Protein AF-A0A1H9Z188-F1 (afdb_monomer)

pLDDT: mean 70.34, std 14.57, range [39.94, 88.5]

Organism: NCBI:txid1231

Secondary structure (DSSP, 8-state):
-------GGG-HHHHHHHHHHHTTS-SS---HHHHHHHHHTT-SSHHHHHHHHT-S-HHHHHHHH--SPP-PPP--------

Solvent-accessible surface area (backbone atoms only — not comparable to full-atom values): 5494 Å² total; per-residue (Å²): 135,86,80,81,78,77,65,82,83,73,49,62,68,61,53,54,54,56,59,35,42,77,66,66,78,38,98,68,91,78,51,74,65,54,52,55,20,56,67,45,52,73,52,93,45,68,70,60,38,23,61,77,66,66,48,94,51,62,66,62,44,51,76,72,30,53,83,62,81,78,85,79,76,76,80,76,86,67,78,80,88,130

Mean predicted aligned error: 12.92 Å

Sequence (82 aa):
MRKRAYTTAGTACGSFRRSNIERNQLHQRFTKHDLRAKCVSGAESLEHTRALLSHSDAHITEAIYRRKSGRVKPLNSKRGGE

Radius of gyration: 20.22 Å; Cα contacts (8 Å, |Δi|>4): 41; chains: 1; bounding box: 48×16×76 Å

Structure (mmCIF, N/CA/C/O backbone):
data_AF-A0A1H9Z188-F1
#
_entry.id   AF-A0A1H9Z188-F1
#
loop_
_atom_site.group_PDB
_atom_site.id
_atom_site.type_symbol
_atom_site.label_atom_id
_atom_site.label_alt_id
_atom_site.label_comp_id
_atom_site.label_asym_id
_atom_site.label_entity_id
_atom_site.label_seq_id
_atom_site.pdbx_PDB_ins_code
_atom_site.Cartn_x
_atom_site.Cartn_y
_atom_site.Cartn_z
_atom_site.occupancy
_atom_site.B_iso_or_equiv
_atom_site.auth_seq_id
_atom_site.auth_comp_id
_atom_site.auth_asym_id
_atom_site.auth_atom_id
_atom_site.pdbx_PDB_model_num
ATOM 1 N N . MET A 1 1 ? 14.631 -2.492 -39.116 1.00 40.22 1 MET A N 1
ATOM 2 C CA . MET A 1 1 ? 14.547 -2.833 -37.676 1.00 40.22 1 MET A CA 1
ATOM 3 C C . MET A 1 1 ? 14.401 -1.540 -36.867 1.00 40.22 1 MET A C 1
ATOM 5 O O . MET A 1 1 ? 15.382 -0.837 -36.670 1.00 40.22 1 MET A O 1
ATOM 9 N N . ARG A 1 2 ? 13.174 -1.133 -36.505 1.00 41.50 2 ARG A N 1
ATOM 10 C CA . ARG A 1 2 ? 12.920 0.143 -35.802 1.00 41.50 2 ARG A CA 1
ATOM 11 C C . ARG A 1 2 ? 13.083 -0.067 -34.293 1.00 41.50 2 ARG A C 1
ATOM 13 O O . ARG A 1 2 ? 12.235 -0.701 -33.673 1.00 41.50 2 ARG A O 1
ATOM 20 N N . LYS A 1 3 ? 14.174 0.432 -33.701 1.00 39.94 3 LYS A N 1
ATOM 21 C CA . LYS A 1 3 ? 14.349 0.434 -32.240 1.00 39.94 3 LYS A CA 1
ATOM 22 C C . LYS A 1 3 ? 13.322 1.395 -31.629 1.00 39.94 3 LYS A C 1
ATOM 24 O O . LYS A 1 3 ? 13.394 2.597 -31.860 1.00 39.94 3 LYS A O 1
ATOM 29 N N . ARG A 1 4 ? 12.357 0.868 -30.868 1.00 41.75 4 ARG A N 1
ATOM 30 C CA . ARG A 1 4 ? 11.476 1.676 -30.011 1.00 41.75 4 ARG A CA 1
ATOM 31 C C . ARG A 1 4 ? 12.339 2.329 -28.928 1.00 41.75 4 ARG A C 1
ATOM 33 O O . ARG A 1 4 ? 12.766 1.655 -27.995 1.00 41.75 4 ARG A O 1
ATOM 40 N N . ALA A 1 5 ? 12.605 3.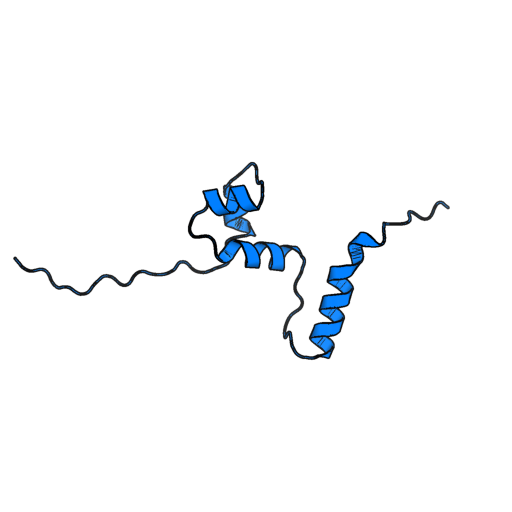624 -29.068 1.00 42.50 5 ALA A N 1
ATOM 41 C CA . ALA A 1 5 ? 13.158 4.448 -28.004 1.00 42.50 5 ALA A CA 1
ATOM 42 C C . ALA A 1 5 ? 12.085 4.605 -26.919 1.00 42.50 5 ALA A C 1
ATOM 44 O O . ALA A 1 5 ? 11.187 5.436 -27.033 1.00 42.50 5 ALA A O 1
ATOM 45 N N . TYR A 1 6 ? 12.121 3.758 -25.892 1.00 47.19 6 TYR A N 1
ATOM 46 C CA . TYR A 1 6 ? 11.331 4.011 -24.696 1.00 47.19 6 TYR A CA 1
ATOM 47 C C . TYR A 1 6 ? 11.970 5.192 -23.958 1.00 47.19 6 TYR A C 1
ATOM 49 O O . TYR A 1 6 ? 13.155 5.203 -23.634 1.00 47.19 6 TYR A O 1
ATOM 57 N N . THR A 1 7 ? 11.159 6.220 -23.764 1.00 44.91 7 THR A N 1
ATOM 58 C CA . THR A 1 7 ? 11.459 7.504 -23.133 1.00 44.91 7 THR A CA 1
ATOM 59 C C . THR A 1 7 ? 12.276 7.371 -21.840 1.00 44.91 7 THR A C 1
ATOM 61 O O . THR A 1 7 ? 11.903 6.636 -20.922 1.00 44.91 7 THR A O 1
ATOM 64 N N . THR A 1 8 ? 13.337 8.168 -21.727 1.00 51.53 8 THR A N 1
ATOM 65 C CA . THR A 1 8 ? 14.248 8.333 -20.575 1.00 51.53 8 THR A CA 1
ATOM 66 C C . THR A 1 8 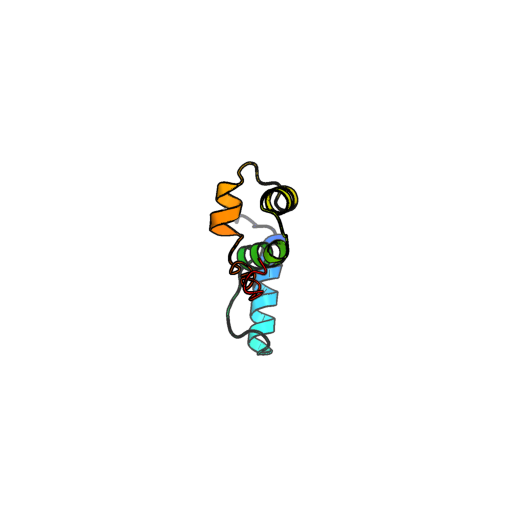? 13.574 8.753 -19.257 1.00 51.53 8 THR A C 1
ATOM 68 O O . THR A 1 8 ? 14.215 8.737 -18.211 1.00 51.53 8 THR A O 1
ATOM 71 N N . ALA A 1 9 ? 12.271 9.048 -19.249 1.00 40.97 9 ALA A N 1
ATOM 72 C CA . ALA A 1 9 ? 11.504 9.366 -18.040 1.00 40.97 9 ALA A CA 1
ATOM 73 C C . ALA A 1 9 ? 11.194 8.139 -17.144 1.00 40.97 9 ALA A C 1
ATOM 75 O O . ALA A 1 9 ? 10.796 8.279 -15.985 1.00 40.97 9 ALA A O 1
ATOM 76 N N . GLY A 1 10 ? 11.377 6.910 -17.646 1.00 48.22 10 GLY A N 1
ATOM 77 C CA . GLY A 1 10 ? 11.038 5.683 -16.913 1.00 48.22 10 GLY A CA 1
ATOM 78 C C . GLY A 1 10 ? 12.046 5.248 -15.836 1.00 48.22 10 GLY A C 1
ATOM 79 O O . GLY A 1 10 ? 11.658 4.573 -14.877 1.00 48.22 10 GLY A O 1
ATOM 80 N N . THR A 1 11 ? 13.318 5.638 -15.956 1.00 56.12 11 THR A N 1
ATOM 81 C CA . THR A 1 11 ? 14.459 5.002 -15.263 1.00 56.12 11 THR A CA 1
ATOM 82 C C . THR A 1 11 ? 14.870 5.628 -13.930 1.00 56.12 11 THR A C 1
ATOM 84 O O . THR A 1 11 ? 15.591 4.976 -13.175 1.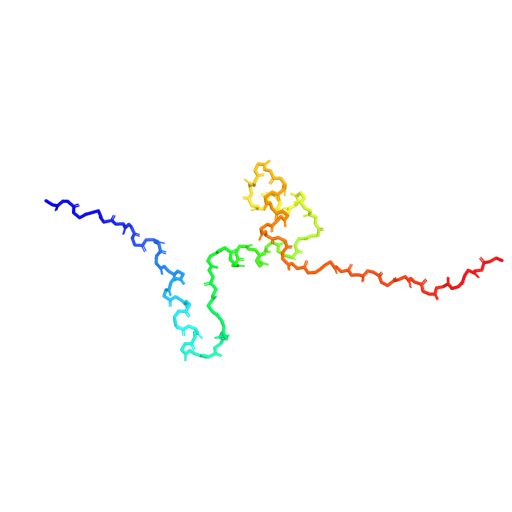00 56.12 11 THR A O 1
ATOM 87 N N . ALA A 1 12 ? 14.379 6.819 -13.569 1.00 53.69 12 ALA A N 1
ATOM 88 C CA . ALA A 1 12 ? 14.821 7.533 -12.359 1.00 53.69 12 ALA A CA 1
ATOM 89 C C . ALA A 1 12 ? 14.688 6.702 -11.060 1.00 53.69 12 ALA A C 1
ATOM 91 O O . ALA A 1 12 ? 15.606 6.649 -10.242 1.00 53.69 12 ALA A O 1
ATOM 92 N N . CYS A 1 13 ? 13.586 5.958 -10.905 1.00 53.41 13 CYS A N 1
ATOM 93 C CA . CYS A 1 13 ? 13.369 5.086 -9.741 1.00 53.41 13 CYS A CA 1
ATOM 94 C C . CYS A 1 13 ? 14.314 3.869 -9.715 1.00 53.41 13 CYS A C 1
ATOM 96 O O . CYS A 1 13 ? 14.643 3.358 -8.644 1.00 53.41 13 CYS A O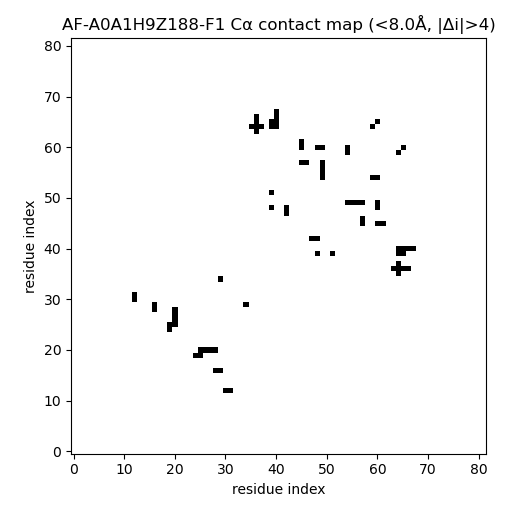 1
ATOM 98 N N . GLY A 1 14 ? 14.751 3.386 -10.882 1.00 59.78 14 GLY A N 1
ATOM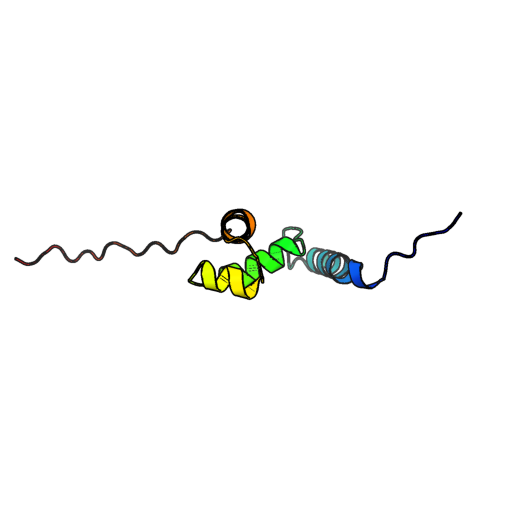 99 C CA . GLY A 1 14 ? 15.679 2.261 -10.982 1.00 59.78 14 GLY A CA 1
ATOM 100 C C . GLY A 1 14 ? 17.077 2.637 -10.497 1.00 59.78 14 GLY A C 1
ATOM 101 O O . GLY A 1 14 ? 17.670 1.889 -9.717 1.00 59.78 14 GLY A O 1
ATOM 102 N N . SER A 1 15 ? 17.551 3.813 -10.911 1.00 60.44 15 SER A N 1
ATOM 103 C CA . SER A 1 15 ? 18.875 4.340 -10.574 1.00 60.44 15 SER A CA 1
ATOM 104 C C . SER A 1 15 ? 18.984 4.751 -9.101 1.00 60.44 15 SER A C 1
ATOM 106 O O . SER A 1 15 ? 19.943 4.368 -8.434 1.00 60.44 15 SER A O 1
ATOM 108 N N . PHE A 1 16 ? 17.975 5.444 -8.553 1.00 58.81 16 PHE A N 1
ATOM 109 C CA . PHE A 1 16 ? 17.972 5.874 -7.145 1.00 58.81 16 PHE A CA 1
ATOM 110 C C . PHE A 1 16 ? 18.026 4.692 -6.168 1.00 58.81 16 PHE A C 1
ATOM 112 O O . PHE A 1 16 ? 18.798 4.696 -5.211 1.00 58.81 16 PHE A O 1
ATOM 119 N N . ARG A 1 17 ? 17.260 3.631 -6.441 1.00 65.00 17 ARG A N 1
ATOM 120 C CA . ARG A 1 17 ? 17.269 2.403 -5.636 1.00 65.00 17 ARG A CA 1
ATOM 121 C C . ARG A 1 17 ? 18.647 1.740 -5.594 1.00 65.00 17 ARG A C 1
ATOM 123 O O . ARG A 1 17 ? 19.076 1.312 -4.530 1.00 65.00 17 ARG A O 1
ATOM 130 N N . ARG A 1 18 ? 19.320 1.633 -6.744 1.00 60.94 18 ARG A N 1
ATOM 131 C CA . ARG A 1 18 ? 20.640 0.988 -6.847 1.00 60.94 18 ARG A CA 1
ATOM 132 C C . ARG A 1 18 ? 21.674 1.757 -6.011 1.00 60.94 18 ARG A C 1
ATOM 134 O O . ARG A 1 18 ? 22.312 1.177 -5.144 1.00 60.94 18 ARG A O 1
ATOM 141 N N . SER A 1 19 ? 21.661 3.079 -6.158 1.00 62.44 19 SER A N 1
ATOM 142 C CA . SER A 1 19 ? 22.490 4.037 -5.421 1.00 62.44 19 SER A CA 1
ATOM 143 C C . SER A 1 19 ? 22.316 3.991 -3.885 1.00 62.44 19 SER A C 1
ATOM 145 O O . SER A 1 19 ? 23.280 4.194 -3.149 1.00 62.44 19 SER A O 1
ATOM 147 N N . ASN A 1 20 ? 21.110 3.712 -3.372 1.00 62.84 20 ASN A N 1
ATOM 148 C CA . ASN A 1 20 ? 20.837 3.685 -1.924 1.00 62.84 20 ASN A CA 1
ATOM 149 C C . ASN A 1 20 ? 21.117 2.328 -1.254 1.00 62.84 20 ASN A C 1
ATOM 151 O O . ASN A 1 20 ? 21.425 2.295 -0.064 1.00 62.84 20 ASN A O 1
ATOM 155 N N . ILE A 1 21 ? 21.0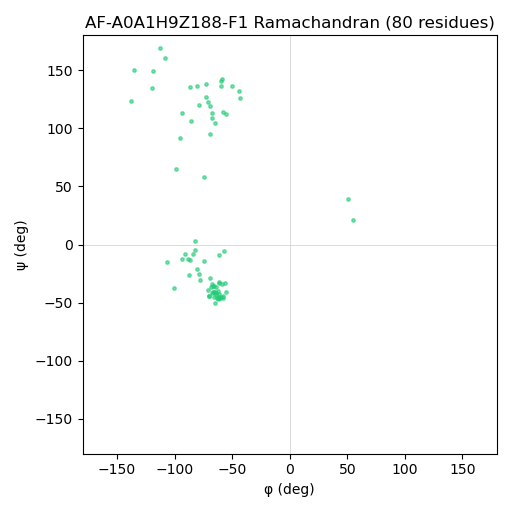44 1.222 -2.005 1.00 66.12 21 ILE A N 1
ATOM 156 C CA . ILE A 1 21 ? 21.507 -0.092 -1.524 1.00 66.12 21 ILE A CA 1
ATOM 157 C C . ILE A 1 21 ? 23.029 -0.075 -1.371 1.00 66.12 21 ILE A C 1
ATOM 159 O O . ILE A 1 21 ? 23.546 -0.533 -0.361 1.00 66.12 21 ILE A O 1
ATOM 163 N N . GLU A 1 22 ? 23.742 0.524 -2.326 1.00 63.16 22 GLU A N 1
ATOM 164 C CA . GLU A 1 22 ? 25.200 0.705 -2.253 1.00 63.16 22 GLU A CA 1
ATOM 165 C C . GLU A 1 22 ? 25.619 1.575 -1.058 1.00 63.16 22 GLU A C 1
ATOM 167 O O . GLU A 1 22 ? 26.652 1.334 -0.444 1.00 63.16 22 GLU A O 1
ATOM 172 N N . ARG A 1 23 ? 24.784 2.549 -0.675 1.00 71.50 23 ARG A N 1
ATOM 173 C CA . ARG A 1 23 ? 24.977 3.387 0.523 1.00 71.50 23 ARG A CA 1
ATOM 174 C C . ARG A 1 23 ? 24.498 2.728 1.823 1.00 71.50 23 ARG A C 1
ATOM 176 O O . ARG A 1 23 ? 24.531 3.373 2.865 1.00 71.50 23 ARG A O 1
ATOM 183 N N . ASN A 1 24 ? 24.031 1.478 1.761 1.00 65.50 24 ASN A N 1
ATOM 184 C CA . ASN A 1 24 ? 23.495 0.684 2.872 1.00 65.50 24 ASN A CA 1
ATOM 185 C C . ASN A 1 24 ? 22.340 1.352 3.651 1.00 65.50 24 ASN A C 1
ATOM 187 O O . ASN A 1 24 ? 22.053 0.998 4.789 1.00 65.50 24 ASN A O 1
ATOM 191 N N . GLN A 1 25 ? 21.656 2.320 3.034 1.00 72.81 25 GLN A N 1
ATOM 192 C CA . GLN A 1 25 ? 20.514 3.026 3.632 1.00 72.81 25 GLN A CA 1
ATOM 193 C C . GLN A 1 25 ? 19.202 2.248 3.456 1.00 72.81 25 GLN A C 1
ATOM 195 O O . GLN A 1 25 ? 18.167 2.619 4.005 1.00 72.81 25 GLN A O 1
ATOM 200 N N . LEU A 1 26 ? 19.231 1.170 2.669 1.00 73.94 26 LEU A N 1
ATOM 201 C CA . LEU A 1 26 ? 18.083 0.330 2.366 1.00 73.94 26 LEU A CA 1
ATOM 202 C C . LEU A 1 26 ? 18.486 -1.141 2.407 1.00 73.94 26 LEU A C 1
ATOM 204 O O . LEU A 1 26 ? 19.329 -1.579 1.629 1.00 73.94 26 LEU A O 1
ATOM 208 N N . HIS A 1 27 ? 17.797 -1.921 3.238 1.00 74.88 27 HIS A N 1
ATOM 209 C CA . HIS A 1 27 ? 17.982 -3.373 3.303 1.00 74.88 27 HIS A CA 1
ATOM 210 C C . HIS A 1 27 ? 17.233 -4.125 2.192 1.00 74.88 27 HIS A C 1
ATOM 212 O O . HIS A 1 27 ? 17.573 -5.261 1.872 1.00 74.88 27 HIS A O 1
ATOM 218 N N . GLN A 1 28 ? 16.206 -3.511 1.591 1.00 77.69 28 GLN A N 1
ATOM 219 C CA . GLN A 1 28 ? 15.379 -4.137 0.558 1.00 77.69 28 GLN A CA 1
ATOM 220 C C . GLN A 1 28 ? 15.114 -3.207 -0.625 1.00 77.69 28 GLN A C 1
ATOM 222 O O . GLN A 1 28 ? 15.028 -1.983 -0.505 1.00 77.69 28 GLN A O 1
ATOM 227 N N . ARG A 1 29 ? 14.952 -3.822 -1.800 1.00 79.25 29 ARG A N 1
ATOM 228 C CA . ARG A 1 29 ? 14.563 -3.139 -3.037 1.00 79.25 29 ARG A CA 1
ATOM 229 C C . ARG A 1 29 ? 13.090 -2.745 -2.952 1.00 79.25 29 ARG A C 1
ATOM 231 O O . ARG A 1 29 ? 12.248 -3.612 -2.769 1.00 79.25 29 ARG A O 1
ATOM 238 N N . PHE A 1 30 ? 12.782 -1.474 -3.193 1.00 79.44 30 PHE A N 1
ATOM 239 C CA . PHE A 1 30 ? 11.403 -1.000 -3.333 1.00 79.44 30 PHE A CA 1
ATOM 240 C C . PHE A 1 30 ? 11.068 -0.632 -4.784 1.00 79.44 30 PHE A C 1
ATOM 242 O O . PHE A 1 30 ? 11.946 -0.402 -5.622 1.00 79.44 30 PHE A O 1
ATOM 249 N N . THR A 1 31 ? 9.779 -0.574 -5.090 1.00 83.44 31 THR A N 1
ATOM 250 C CA . THR A 1 31 ? 9.236 -0.158 -6.385 1.00 83.44 31 THR A CA 1
ATOM 251 C C . THR A 1 31 ? 8.476 1.166 -6.267 1.00 83.44 31 THR A C 1
ATOM 253 O O . THR A 1 31 ? 8.165 1.635 -5.171 1.00 83.44 31 THR A O 1
ATOM 256 N N . LYS A 1 32 ? 8.117 1.771 -7.410 1.00 81.25 32 LYS A N 1
ATOM 257 C CA . LYS A 1 32 ? 7.242 2.960 -7.440 1.00 81.25 32 LYS A CA 1
ATOM 258 C C . LYS A 1 32 ? 5.901 2.707 -6.734 1.00 81.25 32 LYS A C 1
ATOM 260 O O . LYS A 1 32 ? 5.355 3.617 -6.119 1.00 81.25 32 LYS A O 1
ATOM 265 N N . HIS A 1 33 ? 5.390 1.476 -6.801 1.00 84.50 33 HIS A N 1
ATOM 266 C CA . HIS A 1 33 ? 4.136 1.093 -6.155 1.00 84.50 33 HIS A CA 1
ATOM 267 C C . HIS A 1 33 ? 4.255 1.103 -4.630 1.00 84.50 33 HIS A C 1
ATOM 269 O O . HIS A 1 33 ? 3.331 1.546 -3.955 1.00 84.50 33 HIS A O 1
ATOM 275 N N . ASP A 1 34 ? 5.406 0.697 -4.094 1.00 82.94 34 ASP A N 1
ATOM 276 C CA . ASP A 1 34 ? 5.643 0.678 -2.648 1.00 82.94 34 ASP A CA 1
ATOM 277 C C . ASP A 1 34 ? 5.770 2.093 -2.084 1.00 82.94 34 ASP A C 1
ATOM 279 O O . ASP A 1 34 ? 5.218 2.384 -1.025 1.00 82.94 34 ASP A O 1
ATOM 283 N N . LEU A 1 35 ? 6.424 2.997 -2.823 1.00 82.62 35 LEU A N 1
ATOM 284 C CA . LEU A 1 35 ? 6.455 4.418 -2.472 1.00 82.62 35 LEU A CA 1
ATOM 285 C C . LEU A 1 35 ? 5.050 5.024 -2.485 1.00 82.62 35 LEU A C 1
ATOM 287 O O . LEU A 1 35 ? 4.659 5.671 -1.517 1.00 82.62 35 LEU A O 1
ATOM 291 N N . ARG A 1 36 ? 4.265 4.758 -3.538 1.00 84.50 36 ARG A N 1
ATOM 292 C CA . ARG A 1 36 ? 2.874 5.221 -3.636 1.00 84.50 36 ARG A CA 1
ATOM 293 C C . ARG A 1 36 ? 2.047 4.711 -2.451 1.00 84.50 36 ARG A C 1
ATOM 295 O O . ARG A 1 36 ? 1.386 5.510 -1.804 1.00 84.50 36 ARG A O 1
ATOM 302 N N . ALA A 1 37 ? 2.152 3.430 -2.093 1.00 85.56 37 ALA A N 1
ATOM 303 C CA . ALA A 1 37 ? 1.482 2.874 -0.912 1.00 85.56 37 ALA A CA 1
ATOM 304 C C . ALA A 1 37 ? 1.957 3.522 0.398 1.00 85.56 37 ALA A C 1
ATOM 306 O O . ALA A 1 37 ? 1.147 3.835 1.271 1.00 85.56 37 ALA A O 1
ATOM 307 N N . LYS A 1 38 ? 3.261 3.787 0.535 1.00 85.12 38 LYS A N 1
ATOM 308 C CA . LYS A 1 38 ? 3.812 4.424 1.733 1.00 85.12 38 LYS A CA 1
ATOM 309 C C . LYS A 1 38 ? 3.283 5.844 1.924 1.00 85.12 38 LYS A C 1
ATOM 311 O O . LYS A 1 38 ? 2.902 6.174 3.046 1.00 85.12 38 LYS A O 1
ATOM 316 N N . CYS A 1 39 ? 3.207 6.642 0.858 1.00 83.88 39 CYS A N 1
ATOM 317 C CA . CYS A 1 39 ? 2.675 8.005 0.912 1.00 83.88 39 CYS A CA 1
ATOM 318 C C . CYS A 1 39 ? 1.239 8.036 1.442 1.00 83.88 39 CYS A C 1
ATOM 320 O O . CYS A 1 39 ? 0.929 8.850 2.307 1.00 83.88 39 CYS A O 1
ATOM 322 N N . VAL A 1 40 ? 0.378 7.125 0.979 1.00 85.56 40 VAL A N 1
ATOM 323 C CA . VAL A 1 40 ? -1.042 7.158 1.368 1.00 85.56 40 VAL A CA 1
ATOM 324 C C . VAL A 1 40 ? -1.337 6.387 2.654 1.00 85.56 40 VAL A C 1
ATOM 326 O O . VAL A 1 40 ? -2.368 6.599 3.279 1.00 85.56 40 VAL A O 1
ATOM 329 N N . SER A 1 41 ? -0.395 5.580 3.150 1.00 76.38 41 SER A N 1
ATOM 330 C CA . SER A 1 41 ? -0.524 4.892 4.445 1.00 76.38 41 SER A CA 1
ATOM 331 C C . SER A 1 41 ? -0.651 5.819 5.671 1.00 76.38 41 SER A C 1
ATOM 333 O O . SER A 1 41 ? -0.892 5.340 6.782 1.00 76.38 41 SER A O 1
ATOM 335 N N . GLY A 1 42 ? -0.445 7.129 5.498 1.00 75.31 42 GLY A N 1
ATOM 336 C CA . GLY A 1 42 ? -0.657 8.148 6.529 1.00 75.31 42 GLY A CA 1
ATOM 337 C C . GLY A 1 42 ? -2.087 8.692 6.608 1.00 75.31 42 GLY A C 1
ATOM 338 O O . GLY A 1 42 ? -2.411 9.338 7.598 1.00 75.31 42 GLY A O 1
ATOM 339 N N . ALA A 1 43 ? -2.931 8.434 5.606 1.00 79.88 43 ALA A N 1
ATOM 340 C CA . ALA A 1 43 ? -4.307 8.919 5.562 1.00 79.88 43 ALA A CA 1
ATOM 341 C C . ALA A 1 43 ? -5.212 8.173 6.560 1.00 79.88 43 ALA A C 1
ATOM 343 O O . ALA A 1 43 ? -5.140 6.950 6.688 1.00 79.88 43 ALA A O 1
ATOM 344 N N . GLU A 1 44 ? -6.091 8.904 7.249 1.00 77.00 44 GLU A N 1
ATOM 345 C CA . GLU A 1 44 ? -6.993 8.326 8.259 1.00 77.00 44 GLU A CA 1
ATOM 346 C C . GLU A 1 44 ? -8.197 7.596 7.644 1.00 77.00 44 GLU A C 1
ATOM 348 O O . GLU A 1 44 ? -8.673 6.608 8.203 1.00 77.00 44 GLU A O 1
ATOM 353 N N . SER A 1 45 ? -8.663 8.045 6.474 1.00 82.81 45 SER A N 1
ATOM 354 C CA . SER A 1 45 ? -9.857 7.520 5.803 1.00 82.81 45 SER A CA 1
ATOM 355 C C . SER A 1 45 ? -9.554 6.921 4.426 1.00 82.81 45 SER A C 1
ATOM 357 O O . SER A 1 45 ? -8.653 7.363 3.701 1.00 82.81 45 SER A O 1
ATOM 359 N N . LEU A 1 46 ? -10.354 5.920 4.050 1.00 82.94 46 LEU A N 1
ATOM 360 C CA . LEU A 1 46 ? -10.284 5.256 2.751 1.00 82.94 46 LEU A CA 1
ATOM 361 C C . LEU A 1 46 ? -10.678 6.210 1.616 1.00 82.94 46 LEU A C 1
ATOM 363 O O . LEU A 1 46 ? -9.983 6.260 0.606 1.00 82.94 46 LEU A O 1
ATOM 367 N N . GLU A 1 47 ? -11.707 7.038 1.802 1.00 83.69 47 GLU A N 1
ATOM 368 C CA . GLU A 1 47 ? -12.126 8.012 0.782 1.00 83.69 47 GLU A CA 1
ATOM 369 C C . GLU A 1 47 ? -11.069 9.098 0.547 1.00 83.69 47 GLU A C 1
ATOM 371 O O . GLU A 1 47 ? -10.808 9.488 -0.589 1.00 83.69 47 GLU A O 1
ATOM 376 N N . HIS A 1 48 ? -10.368 9.526 1.603 1.00 84.81 48 HIS A N 1
ATOM 377 C CA . HIS A 1 48 ? -9.242 10.454 1.460 1.00 84.81 48 HIS A CA 1
ATOM 378 C C . HIS A 1 48 ? -8.092 9.818 0.664 1.00 84.81 48 HIS A C 1
ATOM 380 O O . HIS A 1 48 ? -7.511 10.436 -0.227 1.00 84.81 48 HIS A O 1
ATOM 386 N N . THR A 1 49 ? -7.812 8.543 0.942 1.00 85.00 49 THR A N 1
ATOM 387 C CA . THR A 1 49 ? -6.808 7.743 0.225 1.00 85.00 49 THR A CA 1
ATOM 388 C C . THR A 1 49 ? -7.171 7.603 -1.258 1.00 85.00 49 THR A C 1
ATOM 390 O O . THR A 1 49 ? -6.327 7.803 -2.131 1.00 85.00 49 THR A O 1
ATOM 393 N N . ARG A 1 50 ? -8.442 7.309 -1.555 1.00 86.00 50 ARG A N 1
ATOM 394 C CA . ARG A 1 50 ? -8.985 7.207 -2.915 1.00 86.00 50 ARG A CA 1
ATOM 395 C C . ARG A 1 50 ? -8.846 8.523 -3.679 1.00 86.00 50 ARG A C 1
ATOM 397 O O . ARG A 1 50 ? -8.388 8.500 -4.821 1.00 86.00 50 ARG A O 1
ATOM 404 N N . ALA A 1 51 ? -9.187 9.647 -3.047 1.00 86.06 51 ALA A N 1
ATOM 405 C CA . ALA A 1 51 ? -9.068 10.975 -3.643 1.00 86.06 51 ALA A CA 1
ATOM 406 C C . ALA A 1 51 ? -7.610 11.319 -3.993 1.00 86.06 51 ALA A C 1
ATOM 408 O O . ALA A 1 51 ? -7.332 11.728 -5.120 1.00 86.06 51 ALA A O 1
ATOM 409 N N . LEU A 1 52 ? -6.666 11.060 -3.078 1.00 86.00 52 LEU A N 1
ATOM 410 C CA . LEU A 1 52 ? -5.228 11.279 -3.298 1.00 86.00 52 LEU A CA 1
ATOM 411 C C . LEU A 1 52 ? -4.655 10.436 -4.444 1.00 86.00 52 LEU A C 1
ATOM 413 O O . LEU A 1 52 ? -3.727 10.862 -5.129 1.00 86.00 52 LEU A O 1
ATOM 417 N N . LEU A 1 53 ? -5.187 9.230 -4.645 1.00 85.62 53 LEU A N 1
ATOM 418 C CA . LEU A 1 53 ? -4.760 8.329 -5.716 1.00 85.62 53 LEU A CA 1
ATOM 419 C C . LEU A 1 53 ? -5.550 8.505 -7.017 1.00 85.62 53 LEU A C 1
ATOM 421 O O . LEU A 1 53 ? -5.177 7.898 -8.026 1.00 85.62 53 LEU A O 1
ATOM 425 N N . SER A 1 54 ? -6.615 9.312 -6.986 1.00 88.50 54 SER A N 1
ATOM 426 C CA . SER A 1 54 ? -7.599 9.475 -8.060 1.00 88.50 54 SER A CA 1
ATOM 427 C C . SER A 1 54 ? -8.153 8.136 -8.558 1.00 88.50 54 SER A C 1
ATOM 429 O O . SER A 1 54 ? -8.326 7.924 -9.757 1.00 88.50 54 SER A O 1
ATOM 431 N N . HIS A 1 55 ? -8.388 7.196 -7.641 1.00 88.19 55 HIS A N 1
ATOM 432 C CA . HIS A 1 55 ? -8.955 5.899 -7.996 1.00 88.19 55 HIS A CA 1
ATOM 433 C C . HIS A 1 55 ? -10.474 5.988 -8.154 1.00 88.19 55 HIS A C 1
ATOM 435 O O . HIS A 1 55 ? -11.181 6.565 -7.324 1.00 88.19 55 HIS A O 1
ATOM 441 N N . SER A 1 56 ? -10.983 5.358 -9.210 1.00 87.44 56 SER A N 1
ATOM 442 C CA . SER A 1 56 ? -12.420 5.195 -9.423 1.00 87.44 56 SER A CA 1
ATOM 443 C C . SER A 1 56 ? -13.045 4.271 -8.381 1.00 87.44 56 SER A C 1
ATOM 445 O O . SER A 1 56 ? -14.165 4.537 -7.959 1.00 87.44 56 SER A O 1
ATOM 447 N N . ASP A 1 57 ? -12.314 3.252 -7.920 1.00 83.44 57 ASP A N 1
ATOM 448 C CA . ASP A 1 57 ? -12.786 2.251 -6.961 1.00 83.44 57 ASP A CA 1
ATOM 449 C C . ASP A 1 57 ? -11.953 2.247 -5.660 1.00 83.44 57 ASP A C 1
ATOM 451 O O . ASP A 1 57 ? -10.714 2.280 -5.651 1.00 83.44 57 ASP A O 1
ATOM 455 N N . ALA A 1 58 ? -12.671 2.198 -4.542 1.00 81.00 58 ALA A N 1
ATOM 456 C CA . ALA A 1 58 ? -12.176 2.073 -3.181 1.00 81.00 58 ALA A CA 1
ATOM 457 C C . ALA A 1 58 ? -11.510 0.709 -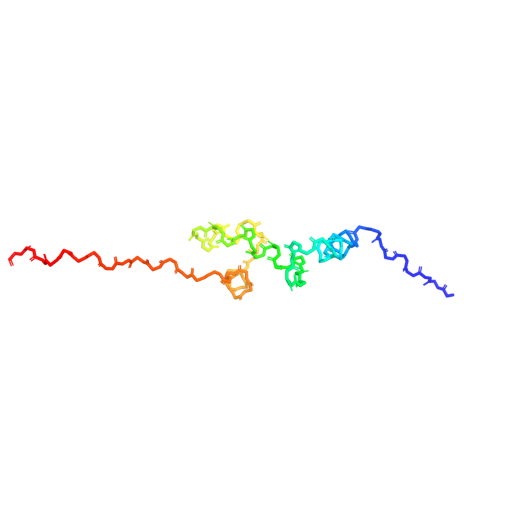2.901 1.00 81.00 58 ALA A C 1
ATOM 459 O O . ALA A 1 58 ? -10.492 0.657 -2.204 1.00 81.00 58 ALA A O 1
ATOM 460 N N . HIS A 1 59 ? -12.011 -0.382 -3.485 1.00 82.88 59 HIS A N 1
ATOM 461 C CA . HIS A 1 59 ? -11.554 -1.746 -3.196 1.00 82.88 59 HIS A CA 1
ATOM 462 C C . HIS A 1 59 ? -10.099 -1.986 -3.612 1.00 82.88 59 HIS A C 1
ATOM 464 O O . HIS A 1 59 ? -9.312 -2.570 -2.866 1.00 82.88 59 HIS A O 1
ATOM 470 N N . ILE A 1 60 ? -9.699 -1.462 -4.775 1.00 83.06 60 ILE A N 1
ATOM 471 C CA . ILE A 1 60 ? -8.315 -1.550 -5.272 1.00 83.06 60 ILE A CA 1
ATOM 472 C C . ILE A 1 60 ? -7.362 -0.795 -4.334 1.00 83.06 60 ILE A C 1
ATOM 474 O O . ILE A 1 60 ? -6.231 -1.219 -4.078 1.00 83.06 60 ILE A O 1
ATOM 478 N N . THR A 1 61 ? -7.833 0.329 -3.797 1.00 84.50 61 THR A N 1
ATOM 479 C CA . THR A 1 61 ? -7.078 1.162 -2.862 1.00 84.50 61 THR A CA 1
ATOM 480 C C . THR A 1 61 ? -6.827 0.431 -1.546 1.00 84.50 61 THR A C 1
ATOM 482 O O . THR A 1 61 ? -5.698 0.417 -1.051 1.00 84.50 61 THR A O 1
ATOM 485 N N . GLU A 1 62 ? -7.857 -0.215 -1.006 1.00 81.94 62 GLU A N 1
ATOM 486 C CA . GLU A 1 62 ? -7.759 -0.992 0.225 1.00 81.94 62 GLU A CA 1
ATOM 487 C C . GLU A 1 62 ? -6.832 -2.200 0.073 1.00 81.94 62 GLU A C 1
ATOM 489 O O . GLU A 1 62 ? -5.893 -2.345 0.855 1.00 81.94 62 GLU A O 1
ATOM 494 N N . ALA A 1 63 ? -7.026 -3.005 -0.974 1.00 81.19 63 ALA A N 1
ATOM 495 C CA . ALA A 1 63 ? -6.271 -4.238 -1.175 1.00 81.19 63 ALA A CA 1
ATOM 496 C C . ALA A 1 63 ? -4.772 -4.003 -1.442 1.00 81.19 63 ALA A C 1
ATOM 498 O O . ALA A 1 63 ? -3.923 -4.741 -0.943 1.00 81.19 63 ALA A O 1
ATOM 499 N N . ILE A 1 64 ? -4.424 -2.988 -2.243 1.00 80.06 64 ILE A N 1
ATOM 500 C CA . ILE A 1 64 ? -3.054 -2.829 -2.763 1.00 80.06 64 ILE A CA 1
ATOM 501 C C . ILE A 1 64 ? -2.248 -1.788 -1.974 1.00 80.06 64 ILE A C 1
ATOM 503 O O . ILE A 1 64 ? -1.038 -1.960 -1.762 1.00 80.06 64 ILE A O 1
ATOM 507 N N . TYR A 1 65 ? -2.897 -0.700 -1.545 1.00 78.88 65 TYR A N 1
ATOM 508 C CA . TYR A 1 65 ? -2.209 0.496 -1.048 1.00 78.88 65 TYR A CA 1
ATOM 509 C C . TYR A 1 65 ? -2.299 0.686 0.472 1.00 78.88 65 TYR A C 1
ATOM 511 O O . TYR A 1 65 ? -1.478 1.415 1.033 1.00 78.88 65 TYR A O 1
ATOM 519 N N . ARG A 1 66 ? -3.200 -0.013 1.174 1.00 73.50 66 ARG A N 1
ATOM 520 C CA . ARG A 1 66 ? -3.369 0.102 2.633 1.00 73.50 66 ARG A CA 1
ATOM 521 C C . ARG A 1 66 ? -2.654 -1.021 3.390 1.00 73.50 66 ARG A C 1
ATOM 523 O O . ARG A 1 66 ? -3.257 -1.837 4.068 1.00 73.50 66 ARG A O 1
ATOM 530 N N . ARG A 1 67 ? -1.321 -1.039 3.297 1.00 73.00 67 ARG A N 1
ATOM 531 C CA . ARG A 1 67 ? -0.461 -2.088 3.896 1.00 73.00 67 ARG A CA 1
ATOM 532 C C . ARG A 1 67 ? -0.146 -1.905 5.387 1.00 73.00 67 ARG A C 1
ATOM 534 O O . ARG A 1 67 ? 0.564 -2.716 5.973 1.00 73.00 67 ARG A O 1
ATOM 541 N N . LYS A 1 68 ? -0.582 -0.800 5.991 1.00 70.38 68 LYS A N 1
ATOM 542 C CA . LYS A 1 68 ? -0.279 -0.461 7.387 1.00 70.38 68 LYS A CA 1
ATOM 543 C C . LYS A 1 68 ? -1.305 -1.119 8.308 1.00 70.38 68 LYS A C 1
ATOM 545 O O . LYS A 1 68 ? -2.498 -1.041 8.032 1.00 70.38 68 LYS A O 1
ATOM 550 N N . SER A 1 69 ? -0.847 -1.714 9.407 1.00 66.06 69 SER A N 1
ATOM 551 C CA . SER A 1 69 ? -1.736 -2.236 10.445 1.00 66.06 69 SER A CA 1
ATOM 552 C C . SER A 1 69 ? -2.626 -1.124 11.013 1.00 66.06 69 SER A C 1
ATOM 554 O O . SER A 1 69 ? -2.201 0.028 11.161 1.00 66.06 69 SER A O 1
ATOM 556 N N . GLY A 1 70 ? -3.881 -1.461 11.314 1.00 66.50 70 GLY A N 1
ATOM 557 C CA . GLY A 1 70 ? -4.805 -0.529 11.956 1.00 66.50 70 GLY A CA 1
ATOM 558 C C . GLY A 1 70 ? -4.260 -0.067 13.310 1.00 66.50 70 GLY A C 1
ATOM 559 O O . GLY A 1 70 ? -3.688 -0.861 14.059 1.00 66.50 70 GLY A O 1
ATOM 560 N N . ARG A 1 71 ? -4.431 1.220 13.646 1.00 68.94 71 ARG A N 1
ATOM 561 C CA . ARG A 1 71 ? -4.172 1.691 15.015 1.00 68.94 71 ARG A CA 1
ATOM 562 C C . ARG A 1 71 ? -5.228 1.074 15.925 1.00 68.94 71 ARG A C 1
ATOM 564 O O . ARG A 1 71 ? -6.391 1.463 15.866 1.00 68.94 71 ARG A O 1
ATOM 571 N N . VAL A 1 72 ? -4.817 0.127 16.763 1.00 69.25 72 VAL A N 1
ATOM 572 C CA . VAL A 1 72 ? -5.671 -0.418 17.820 1.00 69.25 72 VAL A CA 1
ATOM 573 C C . VAL A 1 72 ? -5.868 0.680 18.861 1.00 69.25 72 VAL A C 1
ATOM 575 O O . VAL A 1 72 ? -4.896 1.168 19.441 1.00 69.25 72 VAL A O 1
ATOM 578 N N . LYS A 1 73 ? -7.116 1.102 19.082 1.00 76.19 73 LYS A N 1
ATOM 579 C CA . LYS A 1 73 ? -7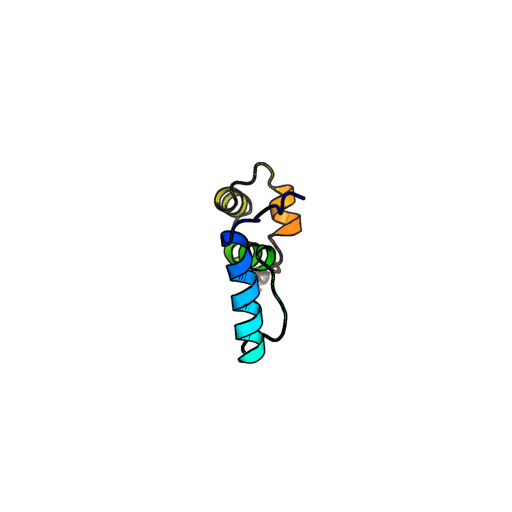.450 1.894 20.268 1.00 76.19 73 LYS A CA 1
ATOM 580 C C . LYS A 1 73 ? -7.561 0.920 21.441 1.00 76.19 73 LYS A C 1
ATOM 582 O O . LYS A 1 73 ? -8.385 0.009 21.357 1.00 76.19 73 LYS A O 1
ATOM 587 N N . PRO A 1 74 ? -6.748 1.063 22.500 1.00 77.88 74 PRO A N 1
ATOM 588 C CA . PRO A 1 74 ? -6.943 0.262 23.696 1.00 77.88 74 PRO A CA 1
ATOM 589 C C . PRO A 1 74 ? -8.344 0.542 24.245 1.00 77.88 74 PRO A C 1
ATOM 591 O O . PRO A 1 74 ? -8.784 1.693 24.283 1.00 77.88 74 PRO A O 1
ATOM 594 N N . LEU A 1 75 ? -9.052 -0.514 24.646 1.00 77.25 75 LEU A N 1
ATOM 595 C CA . LEU A 1 75 ? -10.270 -0.378 25.437 1.00 77.25 75 LEU A CA 1
ATOM 596 C C . LEU A 1 75 ? -9.887 0.376 26.711 1.00 77.25 75 LEU A C 1
ATOM 598 O O . LEU A 1 75 ? -9.083 -0.113 27.505 1.00 77.25 75 LEU A O 1
ATOM 602 N N . ASN A 1 76 ? -10.406 1.592 26.873 1.00 68.94 76 ASN A N 1
ATOM 603 C CA . ASN A 1 76 ? -10.179 2.386 28.071 1.00 68.94 76 ASN A CA 1
ATOM 604 C C . ASN A 1 76 ? -10.624 1.556 29.279 1.00 68.94 76 ASN A C 1
ATOM 606 O O . ASN A 1 76 ? -11.813 1.303 29.456 1.00 68.94 76 ASN A O 1
ATOM 610 N N . SER A 1 77 ? -9.678 1.136 30.120 1.00 56.12 77 SER A N 1
ATOM 611 C CA . SER A 1 77 ? -9.938 0.414 31.364 1.00 56.12 77 SER A CA 1
ATOM 612 C C . SER A 1 77 ? -10.481 1.369 32.432 1.00 56.12 77 SER A C 1
ATOM 614 O O . SE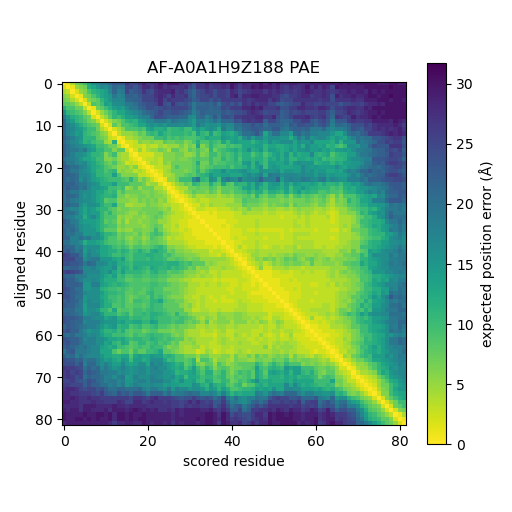R A 1 77 ? -9.889 1.554 33.496 1.00 56.12 77 SER A O 1
ATOM 616 N N . LYS A 1 78 ? -11.598 2.037 32.159 1.00 59.06 78 LYS A N 1
ATOM 617 C CA . LYS A 1 78 ? -12.437 2.574 33.222 1.00 59.06 78 LYS A CA 1
ATOM 618 C C . LYS A 1 78 ? -13.500 1.512 33.449 1.00 59.06 78 LYS A C 1
ATOM 620 O O . LYS A 1 78 ? -14.502 1.468 32.747 1.00 59.06 78 LYS A O 1
ATOM 625 N N . ARG A 1 79 ? -13.204 0.596 34.382 1.00 55.59 79 ARG A N 1
ATOM 626 C CA . ARG A 1 79 ? -14.237 -0.199 35.055 1.00 55.59 79 ARG A CA 1
ATOM 627 C C . ARG A 1 79 ? -15.380 0.756 35.394 1.00 55.59 79 ARG A C 1
ATOM 629 O O . ARG A 1 79 ? -15.110 1.825 35.942 1.00 55.59 79 ARG A O 1
ATOM 636 N N . GLY A 1 80 ? -16.582 0.390 34.960 1.00 48.69 80 GLY A N 1
ATOM 637 C CA . GLY A 1 80 ? -17.783 1.196 35.105 1.00 48.69 80 GLY A CA 1
ATOM 638 C C . GLY A 1 80 ? -17.969 1.673 36.539 1.00 48.69 80 GLY A C 1
ATOM 639 O O . GLY A 1 80 ? -17.742 0.919 37.484 1.00 48.69 80 GLY A O 1
ATOM 640 N N . GLY A 1 81 ? -18.337 2.942 36.669 1.00 52.22 81 GLY A N 1
ATOM 641 C CA . GLY A 1 81 ? -19.155 3.389 37.778 1.00 52.22 81 GLY A CA 1
ATOM 642 C C . GLY A 1 81 ? -20.599 3.338 37.305 1.00 52.22 81 GLY A C 1
ATOM 643 O O . GLY A 1 81 ? -20.933 4.039 36.353 1.00 52.22 81 GLY A O 1
ATOM 644 N N . GLU A 1 82 ? -21.370 2.438 37.899 1.00 40.28 82 GLU A N 1
ATOM 645 C CA . GLU A 1 82 ? -22.643 2.685 38.590 1.00 40.28 82 GLU A CA 1
ATOM 646 C C . GLU A 1 82 ? -22.911 1.486 39.507 1.00 40.28 82 GLU A C 1
ATOM 648 O O . GLU A 1 82 ? -22.665 0.337 39.066 1.00 40.28 82 GLU A O 1
#

Foldseek 3Di:
DDDPPDDPPPCPLVVVQVVVVVVVVDPDGDDPLQVLLVVLLPDPDLVVQCVVVVPPDSVCCCPRRNPDDDDDDPDPPPPDDD